Protein AF-A0A3C0UAT4-F1 (afdb_monomer_lite)

pLDDT: mean 90.44, std 7.4, range [58.38, 96.94]

Structure (mmCIF, N/CA/C/O backbone):
data_AF-A0A3C0UAT4-F1
#
_entry.id   AF-A0A3C0UAT4-F1
#
loop_
_atom_site.group_PDB
_atom_site.id
_atom_site.type_symbol
_atom_site.label_atom_id
_atom_site.label_alt_id
_atom_site.label_comp_id
_atom_site.label_asym_id
_atom_site.label_entit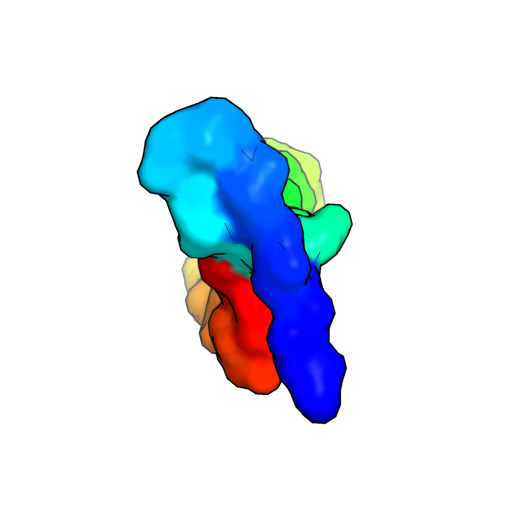y_id
_atom_site.label_seq_id
_atom_site.pdbx_PDB_ins_code
_atom_site.Cartn_x
_atom_site.Cartn_y
_atom_site.Cartn_z
_atom_site.occupancy
_atom_site.B_iso_or_equiv
_atom_site.auth_seq_id
_atom_site.auth_comp_id
_atom_site.auth_asym_id
_atom_site.auth_atom_id
_atom_site.pdbx_PDB_model_num
ATOM 1 N N . MET A 1 1 ? -10.566 -9.127 7.195 1.00 58.38 1 MET A N 1
ATOM 2 C CA . MET A 1 1 ? -10.931 -8.326 8.385 1.00 58.38 1 MET A CA 1
ATOM 3 C C . MET A 1 1 ? -9.838 -7.287 8.590 1.00 58.38 1 MET A C 1
ATOM 5 O O . MET A 1 1 ? -8.726 -7.673 8.923 1.00 58.38 1 MET A O 1
ATOM 9 N N . THR A 1 2 ? -10.095 -6.010 8.314 1.00 66.75 2 THR A N 1
ATOM 10 C CA . THR A 1 2 ? -9.066 -4.959 8.405 1.00 66.75 2 THR A CA 1
ATOM 11 C C . THR A 1 2 ? -8.979 -4.438 9.842 1.00 66.75 2 THR A C 1
ATOM 13 O O . THR A 1 2 ? -9.979 -3.979 10.396 1.00 66.75 2 THR A O 1
ATOM 16 N N . LEU A 1 3 ? -7.805 -4.547 10.471 1.00 84.19 3 LEU A N 1
ATOM 17 C CA . LEU A 1 3 ? -7.579 -4.107 11.851 1.00 84.19 3 LEU A CA 1
ATOM 18 C C . LEU A 1 3 ? -7.282 -2.602 11.879 1.00 84.19 3 LEU A C 1
ATOM 20 O O . LEU A 1 3 ? -6.193 -2.169 11.500 1.00 84.19 3 LEU A O 1
ATOM 24 N N . PHE A 1 4 ? -8.251 -1.818 12.348 1.00 92.25 4 PHE A N 1
ATOM 25 C CA . PHE A 1 4 ? -8.096 -0.377 12.557 1.00 92.25 4 PHE A CA 1
ATOM 26 C C . PHE A 1 4 ? -7.524 -0.065 13.940 1.00 92.25 4 PHE A C 1
ATOM 28 O O . PHE A 1 4 ? -7.843 -0.729 14.928 1.00 92.25 4 PHE A O 1
ATOM 35 N N . ARG A 1 5 ? -6.715 0.988 14.005 1.00 93.06 5 ARG A N 1
ATOM 36 C CA . ARG A 1 5 ? -6.111 1.577 15.197 1.00 93.06 5 ARG A CA 1
ATOM 37 C C . ARG A 1 5 ? -6.373 3.081 15.206 1.00 93.06 5 ARG A C 1
ATOM 39 O O . ARG A 1 5 ? -6.585 3.693 14.162 1.00 93.06 5 ARG A O 1
ATOM 46 N N . ASN A 1 6 ? -6.325 3.669 16.394 1.00 95.19 6 ASN A N 1
ATOM 47 C CA . ASN A 1 6 ? -6.317 5.118 16.537 1.00 95.19 6 ASN A CA 1
ATOM 48 C C . ASN A 1 6 ? -4.866 5.584 16.683 1.00 95.19 6 ASN A C 1
ATOM 50 O O . ASN A 1 6 ? -4.144 5.088 17.549 1.00 95.19 6 ASN A O 1
ATOM 54 N N . LEU A 1 7 ? -4.459 6.529 15.841 1.00 93.06 7 LEU A N 1
ATOM 55 C CA . LEU A 1 7 ? -3.198 7.253 15.920 1.00 93.06 7 LEU A CA 1
ATOM 56 C C . LEU A 1 7 ? -3.526 8.712 16.260 1.00 93.06 7 LEU A C 1
ATOM 58 O O . LEU A 1 7 ? -3.807 9.530 15.383 1.00 93.06 7 LEU A O 1
ATOM 62 N N . GLY A 1 8 ? -3.574 9.018 17.558 1.00 94.12 8 GLY A N 1
ATOM 63 C CA . GLY A 1 8 ? -4.100 10.296 18.041 1.00 94.12 8 GLY A CA 1
ATOM 64 C C . GLY A 1 8 ? -5.567 10.490 17.613 1.00 94.12 8 GLY A C 1
ATOM 65 O O . GLY A 1 8 ? -6.380 9.605 17.889 1.00 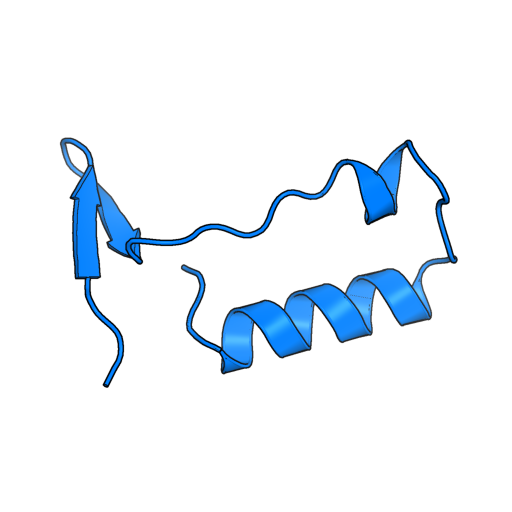94.12 8 GLY A O 1
ATOM 66 N N . PRO A 1 9 ? -5.924 11.606 16.945 1.00 96.00 9 PRO A N 1
ATOM 67 C CA . PRO A 1 9 ? -7.287 11.851 16.467 1.00 96.00 9 PRO A CA 1
ATOM 68 C C . PRO A 1 9 ? -7.640 11.075 15.185 1.00 96.00 9 PRO A C 1
ATOM 70 O O . PRO A 1 9 ? -8.794 11.096 14.761 1.00 96.00 9 PRO A O 1
ATOM 73 N N . PHE A 1 10 ? -6.671 10.413 14.545 1.00 94.12 10 PHE A N 1
ATOM 74 C CA . PHE A 1 10 ? -6.872 9.724 13.273 1.00 94.12 10 PHE A CA 1
ATOM 75 C C . PHE A 1 10 ? -7.153 8.238 13.481 1.00 94.12 10 PHE A C 1
ATOM 77 O O . PHE A 1 10 ? -6.564 7.597 14.351 1.00 94.12 10 PHE A O 1
ATOM 84 N N . ARG A 1 11 ? -8.023 7.669 12.644 1.00 93.88 11 ARG A N 1
ATOM 85 C CA . ARG A 1 11 ? -8.290 6.229 12.597 1.00 93.88 11 ARG A CA 1
ATOM 86 C C . ARG A 1 11 ? -7.690 5.662 11.318 1.00 93.88 11 ARG A C 1
ATOM 88 O O . ARG A 1 11 ? -8.132 6.031 10.238 1.00 93.88 11 ARG A O 1
ATOM 95 N N . THR A 1 12 ? -6.717 4.774 11.460 1.00 93.94 12 THR A N 1
ATOM 96 C CA . THR A 1 12 ? -5.935 4.207 10.352 1.00 93.94 12 THR A CA 1
ATOM 97 C C . THR A 1 12 ? -5.701 2.713 10.571 1.00 93.94 12 THR A C 1
ATOM 99 O O . THR A 1 12 ? -5.995 2.180 11.644 1.00 93.94 12 THR A O 1
ATOM 102 N N . THR A 1 13 ? -5.216 1.987 9.577 1.00 93.69 13 THR A N 1
ATOM 103 C CA . THR A 1 13 ? -4.815 0.591 9.717 1.00 93.69 13 THR A CA 1
ATOM 104 C C . THR A 1 13 ? -3.510 0.422 10.474 1.00 93.69 13 THR A C 1
ATOM 106 O O . THR A 1 13 ? -2.683 1.320 10.574 1.00 93.69 13 THR A O 1
ATOM 109 N N . ALA A 1 14 ? -3.302 -0.776 11.023 1.00 92.88 14 ALA A N 1
ATOM 110 C CA . ALA A 1 14 ? -2.056 -1.101 11.719 1.00 92.88 14 ALA A CA 1
ATOM 111 C C . ALA A 1 14 ? -0.811 -1.090 10.805 1.00 92.88 14 ALA A C 1
ATOM 113 O O . ALA A 1 14 ? 0.303 -1.042 11.316 1.00 92.88 14 ALA A O 1
ATOM 114 N N . ILE A 1 15 ? -1.002 -1.153 9.482 1.00 93.00 15 ILE A N 1
ATOM 115 C CA . ILE A 1 15 ? 0.043 -1.122 8.453 1.00 93.00 15 ILE A CA 1
ATOM 116 C C . ILE A 1 15 ? -0.270 0.020 7.482 1.00 93.00 15 ILE A C 1
ATOM 118 O O . ILE A 1 15 ? -1.430 0.193 7.105 1.00 93.00 15 ILE A O 1
ATOM 122 N N . GLY A 1 16 ? 0.757 0.776 7.087 1.00 92.12 16 GLY A N 1
ATOM 123 C CA . GLY A 1 16 ? 0.687 1.820 6.062 1.00 92.12 16 GLY A CA 1
ATOM 124 C C . GLY A 1 16 ? 1.549 1.478 4.845 1.00 92.12 16 GLY A C 1
ATOM 125 O O . GLY A 1 16 ? 2.441 0.633 4.929 1.00 92.12 16 GLY A O 1
ATOM 126 N N . HIS A 1 17 ? 1.275 2.132 3.715 1.00 94.31 17 HIS A N 1
ATOM 127 C CA . HIS A 1 17 ? 2.078 2.013 2.498 1.00 94.31 17 HIS A CA 1
ATOM 128 C C . HIS A 1 17 ? 3.167 3.092 2.478 1.00 94.31 17 HIS A C 1
ATOM 130 O O . HIS A 1 17 ? 2.841 4.271 2.576 1.00 94.31 17 HIS A O 1
ATOM 136 N N . GLY A 1 18 ? 4.436 2.697 2.354 1.00 93.44 18 GLY A N 1
ATOM 137 C CA . GLY A 1 18 ? 5.555 3.628 2.183 1.00 93.44 18 GLY A CA 1
ATOM 138 C C . GLY A 1 18 ? 5.936 3.787 0.712 1.00 93.44 18 GLY A C 1
ATOM 139 O O . GLY A 1 18 ? 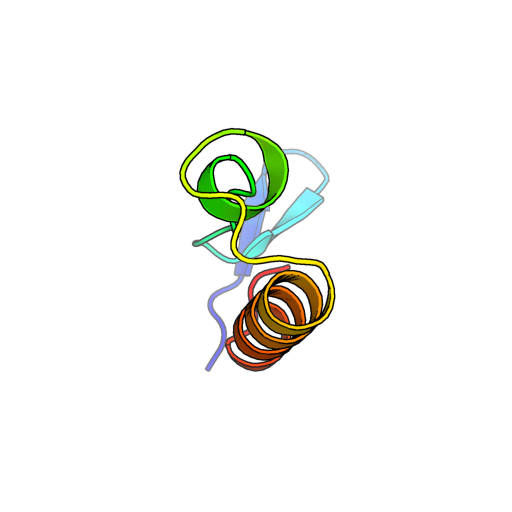6.102 2.796 0.006 1.00 93.44 18 GLY A O 1
ATOM 140 N N . GLU A 1 19 ? 6.114 5.025 0.261 1.00 92.81 19 GLU A N 1
ATOM 141 C CA . GLU A 1 19 ? 6.257 5.387 -1.157 1.00 92.81 19 GLU A CA 1
ATOM 142 C C . GLU A 1 19 ? 7.701 5.573 -1.651 1.00 92.81 19 GLU A C 1
ATOM 144 O O . GLU A 1 19 ? 7.920 5.823 -2.840 1.00 92.81 19 GLU A O 1
ATOM 149 N N . MET A 1 20 ? 8.705 5.456 -0.776 1.00 93.38 20 MET A N 1
ATOM 150 C CA . MET A 1 20 ? 10.118 5.628 -1.148 1.00 93.38 20 MET A CA 1
ATOM 151 C C . MET A 1 20 ? 10.541 4.740 -2.345 1.00 93.38 20 MET A C 1
ATOM 153 O O . MET A 1 20 ? 11.156 5.287 -3.265 1.00 93.38 20 MET A O 1
ATOM 157 N N . PRO A 1 21 ? 10.144 3.447 -2.437 1.00 87.56 21 PRO A N 1
ATOM 158 C CA . PRO A 1 21 ? 10.439 2.591 -3.595 1.00 87.56 21 PRO A CA 1
ATOM 159 C C . PRO A 1 21 ? 9.677 2.940 -4.885 1.00 87.56 21 PRO A C 1
ATOM 161 O O . PRO A 1 21 ? 9.899 2.339 -5.933 1.00 87.56 21 PRO A O 1
ATOM 164 N N . LEU A 1 22 ? 8.699 3.842 -4.810 1.00 87.88 22 LEU A N 1
ATOM 165 C CA . LEU A 1 22 ? 7.922 4.279 -5.972 1.00 87.88 22 LEU A CA 1
ATOM 166 C C . LEU A 1 22 ? 8.402 5.632 -6.495 1.00 87.88 22 LEU A C 1
ATOM 168 O O . LEU A 1 22 ? 8.201 5.943 -7.664 1.00 87.88 22 LEU A O 1
ATOM 172 N N . THR A 1 23 ? 9.033 6.438 -5.642 1.00 84.06 23 THR A N 1
ATOM 173 C CA . THR A 1 23 ? 9.347 7.844 -5.933 1.00 84.06 23 THR A CA 1
ATOM 174 C C . THR A 1 23 ? 10.843 8.139 -6.001 1.00 84.06 23 THR A C 1
ATOM 176 O O . THR A 1 23 ? 11.248 9.000 -6.781 1.00 84.06 23 THR A O 1
ATOM 179 N N . ILE A 1 24 ? 11.668 7.427 -5.226 1.00 86.19 24 ILE A N 1
ATOM 180 C CA . ILE A 1 24 ? 13.108 7.692 -5.090 1.00 86.19 24 ILE A CA 1
ATOM 181 C C . ILE A 1 24 ? 13.915 6.442 -5.447 1.00 86.19 24 ILE A C 1
ATOM 183 O O . ILE A 1 24 ? 14.743 6.469 -6.357 1.00 86.19 24 ILE A O 1
ATOM 187 N N . GLU A 1 25 ? 13.674 5.334 -4.751 1.00 84.56 25 GLU A N 1
ATOM 188 C CA . GLU A 1 25 ? 14.421 4.093 -4.936 1.00 84.56 25 GLU A CA 1
ATOM 189 C C . GLU A 1 25 ? 13.743 3.231 -5.994 1.00 84.56 25 GLU A C 1
ATOM 191 O O . GLU A 1 25 ? 12.558 2.970 -5.886 1.00 84.56 25 GLU A O 1
ATOM 196 N N . ASN A 1 26 ? 14.475 2.751 -7.005 1.00 76.38 26 ASN A N 1
ATOM 197 C CA . ASN A 1 26 ? 13.939 1.795 -7.984 1.00 76.38 26 ASN A CA 1
ATOM 198 C C . ASN A 1 26 ? 12.608 2.244 -8.637 1.00 76.38 26 ASN A C 1
ATOM 200 O O . ASN A 1 26 ? 11.735 1.415 -8.844 1.00 76.38 26 ASN A O 1
ATOM 204 N N . ASN A 1 27 ? 12.448 3.537 -8.950 1.00 80.12 27 ASN A N 1
ATOM 205 C CA . ASN A 1 27 ? 11.252 4.146 -9.554 1.00 80.12 27 ASN A CA 1
ATOM 206 C C . ASN A 1 27 ? 10.829 3.430 -10.857 1.00 80.12 27 ASN A C 1
ATOM 208 O O . ASN A 1 27 ? 11.274 3.772 -11.954 1.00 80.12 27 ASN A O 1
ATOM 212 N N . ARG A 1 28 ? 9.965 2.413 -10.727 1.00 85.62 28 ARG A N 1
ATOM 213 C CA . ARG A 1 28 ? 9.587 1.466 -11.798 1.00 85.62 28 ARG A CA 1
ATOM 214 C C . ARG A 1 28 ? 8.652 2.066 -12.855 1.00 85.62 28 ARG A C 1
ATOM 216 O O . ARG A 1 28 ? 8.176 1.336 -13.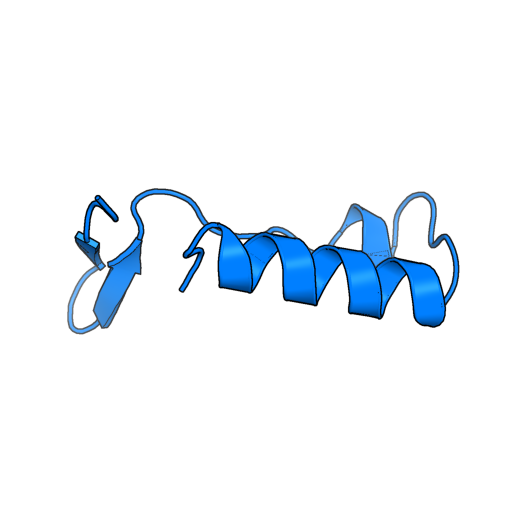722 1.00 85.62 28 ARG A O 1
ATOM 223 N N . GLY A 1 29 ? 8.398 3.371 -12.795 1.00 90.94 29 GLY A N 1
ATOM 224 C CA . GLY A 1 29 ? 7.505 4.087 -13.695 1.00 90.94 29 GLY A CA 1
ATOM 225 C C . GLY A 1 29 ? 6.078 4.213 -13.163 1.00 90.94 29 GLY A C 1
ATOM 226 O O . GLY A 1 29 ? 5.665 3.531 -12.225 1.00 90.94 29 GLY A O 1
ATOM 227 N N . HIS A 1 30 ? 5.329 5.121 -13.792 1.00 91.94 30 HIS A N 1
ATOM 228 C CA . HIS A 1 30 ? 4.014 5.569 -13.330 1.00 91.94 30 HIS A CA 1
ATOM 229 C C . HIS A 1 30 ? 3.008 4.424 -13.164 1.00 91.94 30 HIS A C 1
ATOM 231 O O . HIS A 1 30 ? 2.429 4.286 -12.091 1.00 91.94 30 HIS A O 1
ATOM 237 N N . GLU A 1 31 ? 2.864 3.568 -14.179 1.00 93.94 31 GLU A N 1
ATOM 238 C CA . GLU A 1 31 ? 1.874 2.481 -14.182 1.00 93.94 31 GLU A CA 1
ATOM 239 C C . GLU A 1 31 ? 2.074 1.508 -13.016 1.00 93.94 31 GLU A C 1
ATOM 241 O O . GLU A 1 31 ? 1.131 1.197 -12.293 1.00 93.94 31 GLU A O 1
ATOM 246 N N . VAL A 1 32 ? 3.321 1.089 -12.773 1.00 92.69 32 VAL A N 1
ATOM 247 C CA . VAL A 1 32 ? 3.653 0.187 -11.658 1.00 92.69 32 VAL A CA 1
ATOM 248 C C . VAL A 1 32 ? 3.408 0.875 -10.315 1.00 92.69 32 VAL A C 1
ATOM 250 O O . VAL A 1 32 ? 2.960 0.234 -9.363 1.00 92.69 32 VAL A O 1
ATOM 253 N N . GLY A 1 33 ? 3.674 2.181 -10.229 1.00 93.38 33 GLY A N 1
ATOM 254 C CA . GLY A 1 33 ? 3.360 2.980 -9.047 1.00 93.38 33 GLY A CA 1
ATOM 255 C C . GLY A 1 33 ? 1.865 2.984 -8.737 1.00 93.38 33 GLY A C 1
ATOM 256 O O . GLY A 1 33 ? 1.473 2.683 -7.610 1.00 93.38 33 GLY A O 1
ATOM 257 N N . ILE A 1 34 ? 1.030 3.255 -9.742 1.00 94.88 34 ILE A N 1
ATOM 258 C CA . ILE A 1 34 ? -0.429 3.248 -9.597 1.00 94.88 34 ILE A CA 1
ATOM 259 C C . ILE A 1 34 ? -0.930 1.857 -9.202 1.00 94.88 34 ILE A C 1
ATOM 261 O O . ILE A 1 34 ? -1.640 1.733 -8.206 1.00 94.88 34 ILE A O 1
ATOM 265 N N . GLU A 1 35 ? -0.508 0.801 -9.898 1.00 96.12 35 GLU A N 1
ATOM 266 C CA . GLU A 1 35 ? -0.914 -0.574 -9.578 1.00 96.12 35 GLU A CA 1
ATOM 267 C C . GLU A 1 35 ? -0.574 -0.948 -8.125 1.00 96.12 35 GLU A C 1
ATOM 269 O O . GLU A 1 35 ? -1.399 -1.507 -7.400 1.00 96.12 35 GLU A O 1
ATOM 274 N N . THR A 1 36 ? 0.615 -0.562 -7.658 1.00 94.75 36 THR A N 1
ATOM 275 C CA . THR A 1 36 ? 1.072 -0.848 -6.292 1.00 94.75 36 THR A CA 1
ATOM 276 C C . THR A 1 36 ? 0.234 -0.118 -5.233 1.00 94.75 36 THR A C 1
ATOM 278 O O . THR A 1 36 ? -0.099 -0.692 -4.187 1.00 94.75 36 THR A O 1
ATOM 281 N N . LEU A 1 37 ? -0.131 1.142 -5.490 1.00 94.88 37 LEU A N 1
ATOM 282 C CA . LEU A 1 37 ? -0.991 1.920 -4.595 1.00 94.88 37 LEU A CA 1
ATOM 283 C C . LEU A 1 37 ? -2.397 1.323 -4.524 1.00 94.88 37 LEU A C 1
ATOM 285 O O . LEU A 1 37 ? -2.933 1.153 -3.429 1.00 94.88 37 LEU A O 1
ATOM 289 N N . HIS A 1 38 ? -2.965 0.942 -5.669 1.00 96.94 38 HIS A N 1
ATOM 290 C CA . HIS A 1 38 ? -4.268 0.283 -5.730 1.00 96.94 38 HIS A CA 1
ATOM 291 C C . HIS A 1 38 ? -4.263 -1.038 -4.951 1.00 96.94 38 HIS A C 1
ATOM 293 O O . HIS A 1 38 ? -5.109 -1.232 -4.082 1.00 96.94 38 HIS A O 1
ATOM 299 N N . ALA A 1 39 ? -3.250 -1.886 -5.153 1.00 96.12 39 ALA A N 1
ATOM 300 C CA . ALA A 1 39 ? -3.107 -3.137 -4.407 1.00 96.12 39 ALA A CA 1
ATOM 301 C C . ALA A 1 39 ? -3.014 -2.912 -2.886 1.00 96.12 39 ALA A C 1
ATOM 303 O O . ALA A 1 39 ? -3.550 -3.689 -2.094 1.00 96.12 39 ALA A O 1
ATOM 304 N N . SER A 1 40 ? -2.364 -1.826 -2.461 1.00 94.75 40 SER A N 1
ATOM 305 C CA . SER A 1 40 ? -2.245 -1.474 -1.043 1.00 94.75 40 SER A CA 1
ATOM 306 C C . SER A 1 40 ? -3.575 -1.002 -0.450 1.00 94.75 40 SER A C 1
ATOM 308 O O . SER A 1 40 ? -3.916 -1.375 0.674 1.00 94.75 40 SER A O 1
ATOM 310 N N . LEU A 1 41 ? -4.351 -0.226 -1.209 1.00 94.94 41 LEU A N 1
ATOM 311 C CA . LEU A 1 41 ? -5.696 0.196 -0.816 1.00 94.94 41 LEU A CA 1
ATOM 312 C C . LEU A 1 41 ? -6.664 -0.993 -0.747 1.00 94.94 41 LEU A C 1
ATOM 314 O O . LEU A 1 41 ? -7.424 -1.092 0.217 1.00 94.94 41 LEU A O 1
ATOM 318 N N . ASP A 1 42 ? -6.584 -1.925 -1.698 1.00 95.25 42 ASP A N 1
ATOM 319 C CA . ASP A 1 42 ? -7.385 -3.156 -1.717 1.00 95.25 42 ASP A CA 1
ATOM 320 C C . ASP A 1 42 ? -7.036 -4.090 -0.546 1.00 95.25 42 ASP A C 1
ATOM 322 O O . ASP A 1 42 ? -7.917 -4.712 0.053 1.00 95.25 42 ASP A O 1
ATOM 326 N N . ALA A 1 43 ? -5.761 -4.128 -0.138 1.00 92.75 43 ALA A N 1
ATOM 327 C CA . ALA A 1 43 ? -5.323 -4.789 1.096 1.00 92.75 43 ALA A CA 1
ATOM 328 C C . ALA A 1 43 ? -5.813 -4.070 2.372 1.00 92.75 43 ALA A C 1
ATOM 330 O O . ALA A 1 43 ? -5.764 -4.626 3.475 1.00 92.75 43 ALA A O 1
ATOM 331 N N . GLY A 1 44 ? -6.329 -2.850 2.223 1.00 92.50 44 GLY A N 1
ATOM 332 C CA . GLY A 1 44 ? -6.954 -2.065 3.271 1.00 92.50 44 GLY A CA 1
ATOM 333 C C . GLY A 1 44 ? -6.041 -1.045 3.937 1.00 92.50 44 GLY A C 1
ATOM 334 O O . GLY A 1 44 ? -6.475 -0.504 4.946 1.00 92.50 44 GLY A O 1
ATOM 335 N N . CYS A 1 45 ? -4.839 -0.770 3.421 1.00 92.31 45 CYS A N 1
ATOM 336 C CA . CYS A 1 45 ? -3.928 0.236 3.977 1.00 92.31 45 CYS A CA 1
ATOM 337 C C . CYS A 1 45 ? -4.532 1.649 3.853 1.00 92.31 45 CYS A C 1
ATOM 339 O O . CYS A 1 45 ? -4.541 2.211 2.759 1.00 92.31 45 CYS A O 1
ATOM 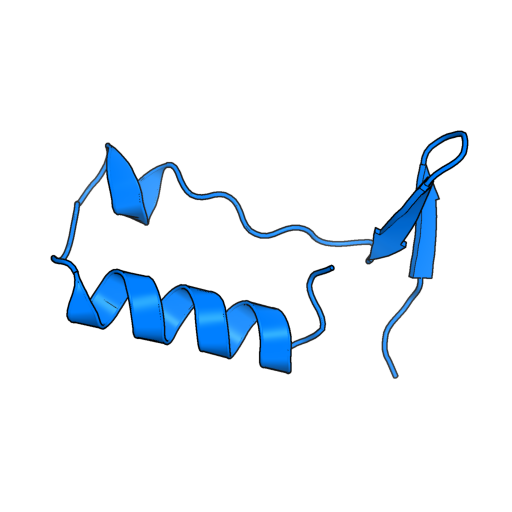341 N N . ARG A 1 46 ? -5.054 2.211 4.953 1.00 88.38 46 ARG A N 1
ATOM 342 C CA . ARG A 1 46 ? -5.664 3.555 5.023 1.00 88.38 46 ARG A CA 1
ATOM 343 C C . ARG A 1 46 ? -5.738 4.064 6.456 1.00 88.38 46 ARG A C 1
ATOM 345 O O . ARG A 1 46 ? -6.108 3.265 7.339 1.00 88.38 46 ARG A O 1
#

Radius of gyration: 12.45 Å; chains: 1; bounding box: 25×20×32 Å

Sequence (46 aa):
MTLFRNLGPFRTTAIGHGEMPLTIENNRGHEVGIETLHASLDAGCR

Secondary structure (DSSP, 8-state):
---EEEETTEEEESS----HHHHTSS---HHHHHHH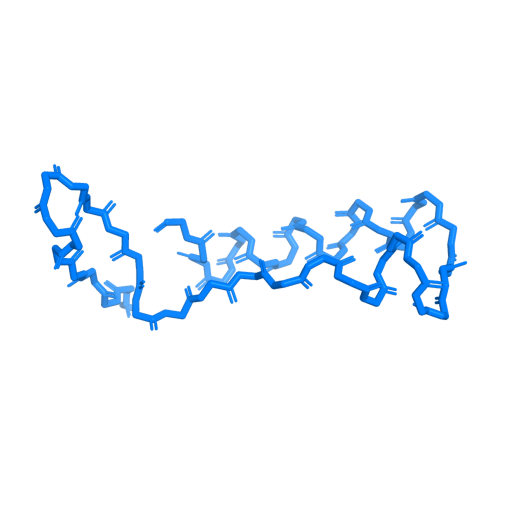HHHHHHTT--

Foldseek 3Di:
DFDWDDDDPDIWGPDADDCCCCPPNVVVDDVVSVVVVVVCVVVPGD